Protein AF-A0A3D4VZQ9-F1 (afdb_monomer_lite)

Foldseek 3Di:
DQPPCVVPLEDEDEQDPCVPCVPVLLVSLVPGDHDAAREYEYEYEPVCQPVDPCSVVSVVVSQVSNVVSNYHYDYDHHYRADPDPVSVVVCVVVRCCRRCPPPD

Structure (mmCIF, N/CA/C/O backbone):
data_AF-A0A3D4VZQ9-F1
#
_entry.id   AF-A0A3D4VZQ9-F1
#
loop_
_atom_site.group_PDB
_atom_site.id
_atom_site.type_symbol
_atom_site.label_atom_id
_atom_site.label_alt_id
_atom_site.label_comp_id
_atom_site.label_asym_id
_atom_site.label_entity_id
_atom_site.label_seq_id
_atom_site.pdbx_PDB_ins_code
_atom_site.Cartn_x
_atom_site.Cartn_y
_atom_site.Cartn_z
_atom_site.occupancy
_atom_site.B_iso_or_equiv
_atom_site.auth_seq_id
_atom_site.auth_comp_id
_atom_site.auth_asym_id
_atom_site.auth_atom_id
_atom_site.pdbx_PDB_model_num
ATOM 1 N N . LEU A 1 1 ? -11.118 -0.646 2.400 1.00 93.31 1 LEU A N 1
ATOM 2 C CA . LEU A 1 1 ? -10.262 -0.073 3.461 1.00 93.31 1 LEU A CA 1
ATOM 3 C C . LEU A 1 1 ? -10.829 1.245 3.992 1.00 93.31 1 LEU A C 1
ATOM 5 O O . LEU A 1 1 ? -11.599 1.192 4.925 1.00 93.31 1 LEU A O 1
ATOM 9 N N . LEU A 1 2 ? -10.551 2.411 3.393 1.00 94.31 2 LEU A N 1
ATOM 10 C CA . LEU A 1 2 ? -10.800 3.715 4.046 1.00 94.31 2 LEU A CA 1
ATOM 11 C C . LEU A 1 2 ? -12.276 4.083 4.308 1.00 94.31 2 LEU A C 1
ATOM 13 O O . LEU A 1 2 ? -12.568 4.740 5.300 1.00 94.31 2 LEU A O 1
ATOM 17 N N . GLN A 1 3 ? -13.198 3.707 3.417 1.00 94.50 3 GLN A N 1
ATOM 18 C CA . GLN A 1 3 ? -14.626 4.043 3.553 1.00 94.50 3 GLN A CA 1
ATOM 19 C C . GLN A 1 3 ? -15.397 3.060 4.455 1.00 94.50 3 GLN A C 1
ATOM 21 O O . GLN A 1 3 ? -16.398 3.446 5.047 1.00 94.50 3 GLN A O 1
ATOM 26 N N . TYR A 1 4 ? -14.931 1.811 4.537 1.00 95.81 4 TYR A N 1
ATOM 27 C CA . TYR A 1 4 ? -15.605 0.677 5.186 1.00 95.81 4 TYR A CA 1
ATOM 28 C C . TYR A 1 4 ? -14.578 -0.129 5.989 1.00 95.81 4 TYR A C 1
ATOM 30 O O . TYR A 1 4 ? -14.301 -1.291 5.688 1.00 95.81 4 TYR A O 1
ATOM 38 N N . ASN A 1 5 ? -13.875 0.546 6.896 1.00 96.69 5 ASN A N 1
ATOM 39 C CA . ASN A 1 5 ? -12.745 -0.044 7.612 1.00 96.69 5 ASN A CA 1
ATOM 40 C C . ASN A 1 5 ? -13.182 -1.051 8.686 1.00 96.69 5 ASN A C 1
ATOM 42 O O . ASN A 1 5 ? -12.481 -2.027 8.924 1.00 96.69 5 ASN A O 1
ATOM 46 N N . ASP A 1 6 ? -14.379 -0.848 9.229 1.00 94.44 6 ASP A N 1
ATOM 47 C CA . ASP A 1 6 ? -15.111 -1.756 10.115 1.00 94.44 6 ASP A CA 1
ATOM 48 C C . ASP A 1 6 ? -15.368 -3.137 9.492 1.00 94.44 6 ASP A C 1
ATOM 50 O O . ASP A 1 6 ? -15.432 -4.140 10.194 1.00 94.44 6 ASP A O 1
ATOM 54 N N . THR A 1 7 ? -15.490 -3.194 8.164 1.00 96.44 7 THR A N 1
ATOM 55 C CA . THR A 1 7 ? -15.630 -4.448 7.408 1.00 96.44 7 THR A CA 1
ATOM 56 C C . THR A 1 7 ? -14.288 -4.926 6.850 1.00 96.44 7 THR A C 1
ATOM 58 O O . THR A 1 7 ? -13.987 -6.117 6.859 1.00 96.44 7 THR A O 1
ATOM 61 N N . PHE A 1 8 ? -13.471 -3.999 6.341 1.00 96.69 8 PHE A N 1
ATOM 62 C CA . PHE A 1 8 ? -12.190 -4.290 5.701 1.00 96.69 8 PHE A CA 1
ATOM 63 C C . PHE A 1 8 ? -11.054 -3.570 6.425 1.00 96.69 8 PHE A C 1
ATOM 65 O O . PHE A 1 8 ? -10.724 -2.426 6.089 1.00 96.69 8 PHE A O 1
ATOM 72 N N . SER A 1 9 ? -10.413 -4.266 7.362 1.00 95.88 9 SER A N 1
ATOM 73 C CA . SER A 1 9 ? -9.279 -3.753 8.139 1.00 95.88 9 SER A CA 1
ATOM 74 C C . SER A 1 9 ? -7.923 -3.943 7.449 1.00 95.88 9 SER A C 1
ATOM 76 O O . SER A 1 9 ? -6.939 -3.325 7.845 1.00 95.88 9 SER A O 1
ATOM 78 N N . ARG A 1 10 ? -7.845 -4.772 6.401 1.00 97.94 10 ARG A N 1
ATOM 79 C CA . ARG A 1 10 ? -6.591 -5.121 5.713 1.00 97.94 10 ARG A CA 1
ATOM 80 C C . ARG A 1 10 ? -6.818 -5.106 4.203 1.00 97.94 10 ARG A C 1
ATOM 82 O O . ARG A 1 10 ? -7.830 -5.621 3.732 1.00 97.94 10 ARG A O 1
ATOM 89 N N . ALA A 1 11 ? -5.935 -4.471 3.436 1.00 97.88 11 ALA A N 1
ATOM 90 C CA . ALA A 1 11 ? -6.078 -4.386 1.980 1.00 97.88 11 ALA A CA 1
ATOM 91 C C . ALA A 1 11 ? -4.731 -4.337 1.259 1.00 97.88 11 ALA A C 1
ATOM 93 O O . ALA A 1 11 ? -3.739 -3.861 1.807 1.00 97.88 11 ALA A O 1
ATOM 94 N N . ALA A 1 12 ? -4.721 -4.776 0.003 1.00 98.19 12 ALA A N 1
ATOM 95 C CA . ALA A 1 12 ? -3.590 -4.634 -0.900 1.00 98.19 12 ALA A CA 1
ATOM 96 C C . ALA A 1 12 ? -4.002 -3.871 -2.159 1.00 98.19 12 ALA A C 1
ATOM 98 O O . ALA A 1 12 ? -5.119 -4.036 -2.650 1.00 98.19 12 ALA A O 1
ATOM 99 N N . ALA A 1 13 ? -3.098 -3.046 -2.677 1.00 97.19 13 ALA A N 1
ATOM 100 C CA . ALA A 1 13 ? -3.267 -2.351 -3.943 1.00 97.19 13 ALA A CA 1
ATOM 101 C C . ALA A 1 13 ? -1.983 -2.474 -4.773 1.00 97.19 13 ALA A C 1
ATOM 103 O O . ALA A 1 13 ? -0.948 -1.924 -4.399 1.00 97.19 13 ALA A O 1
ATOM 104 N N . LEU A 1 14 ? -2.055 -3.210 -5.882 1.00 97.50 14 LEU A N 1
ATOM 105 C CA . LEU A 1 14 ? -0.932 -3.403 -6.797 1.00 97.50 14 LEU A CA 1
ATOM 106 C C . LEU A 1 14 ? -1.063 -2.432 -7.967 1.00 97.50 14 LEU A C 1
ATOM 108 O O . LEU A 1 14 ? -2.134 -2.345 -8.569 1.00 97.50 14 LEU A O 1
ATOM 112 N N . SER A 1 15 ? -0.007 -1.670 -8.241 1.00 95.12 15 SER A N 1
ATOM 113 C CA . SER A 1 15 ? 0.006 -0.605 -9.254 1.00 95.12 15 SER A CA 1
ATOM 114 C C . SER A 1 15 ? -1.210 0.352 -9.192 1.00 95.12 15 SER A C 1
ATOM 116 O O . SER A 1 15 ? -1.880 0.574 -10.206 1.00 95.12 15 SER A O 1
ATOM 118 N N . PRO A 1 16 ? -1.559 0.916 -8.017 1.00 93.56 16 PRO A N 1
ATOM 119 C CA . PRO A 1 16 ? -2.818 1.639 -7.825 1.00 93.56 16 PRO A CA 1
ATOM 120 C C . PRO A 1 16 ? -2.895 2.930 -8.645 1.00 93.56 16 PRO A C 1
ATOM 122 O O . PRO A 1 16 ? -1.965 3.715 -8.640 1.00 93.56 16 PRO A O 1
ATOM 125 N N . SER A 1 17 ? -4.033 3.258 -9.255 1.00 89.56 17 SER A N 1
ATOM 126 C CA . SER A 1 17 ? -4.193 4.514 -10.016 1.00 89.56 17 SER A CA 1
ATOM 127 C C . SER A 1 17 ? -4.430 5.751 -9.129 1.00 89.56 17 SER A C 1
ATOM 129 O O . SER A 1 17 ? -5.475 6.399 -9.193 1.00 89.56 17 SER A O 1
ATOM 131 N N . ILE A 1 18 ? -3.465 6.087 -8.267 1.00 86.38 18 ILE A N 1
ATOM 132 C CA . ILE A 1 18 ? -3.582 7.151 -7.246 1.00 86.38 18 ILE A CA 1
ATOM 133 C C . ILE A 1 18 ? -3.797 8.543 -7.875 1.00 86.38 18 ILE A C 1
ATOM 135 O O . ILE A 1 18 ? -4.498 9.383 -7.308 1.00 86.38 18 ILE A O 1
ATOM 139 N N . TRP A 1 19 ? -3.254 8.770 -9.071 1.00 78.19 19 TRP A N 1
ATOM 140 C CA . TRP A 1 19 ? -3.333 10.040 -9.804 1.00 78.19 19 TRP A CA 1
ATOM 141 C C . TRP A 1 19 ? -4.741 10.392 -10.306 1.00 78.19 19 TRP A C 1
ATOM 143 O O . TRP A 1 19 ? -4.996 11.537 -10.667 1.00 78.19 19 TRP A O 1
ATOM 153 N N . VAL A 1 20 ? -5.679 9.438 -10.348 1.00 78.94 20 VAL A N 1
ATOM 154 C CA . VAL A 1 20 ? -7.007 9.655 -10.958 1.00 78.94 20 VAL A CA 1
ATOM 155 C C . VAL A 1 20 ? -7.836 10.678 -10.177 1.00 78.94 20 VAL A C 1
ATOM 157 O O . VAL A 1 20 ? -8.640 11.408 -10.756 1.00 78.94 20 VAL A O 1
ATOM 160 N N . SER A 1 21 ? -7.669 10.753 -8.853 1.00 83.75 21 SER A N 1
ATOM 161 C CA . SER A 1 21 ? -8.334 11.785 -8.052 1.00 83.75 21 SER A CA 1
ATOM 162 C C . SER A 1 21 ? -7.595 12.060 -6.735 1.00 83.75 21 SER A C 1
ATOM 164 O O . SER A 1 21 ? -8.056 11.647 -5.663 1.00 83.75 21 SER A O 1
ATOM 166 N N . PRO A 1 22 ? -6.456 12.776 -6.787 1.00 82.06 22 PRO A N 1
ATOM 167 C CA . PRO A 1 22 ? -5.585 12.970 -5.630 1.00 82.06 22 PRO A CA 1
ATOM 168 C C . PRO A 1 22 ? -6.296 13.680 -4.475 1.00 82.06 22 PRO A C 1
ATOM 170 O O . PRO A 1 22 ? -6.154 13.284 -3.319 1.00 82.06 22 PRO A O 1
ATOM 173 N N . GLU A 1 23 ? -7.128 14.682 -4.777 1.00 86.94 23 GLU A N 1
ATOM 174 C CA . GLU A 1 23 ? -7.890 15.423 -3.767 1.00 86.94 23 GLU A CA 1
ATOM 175 C C . GLU A 1 23 ? -8.933 14.551 -3.067 1.00 86.94 23 GLU A C 1
ATOM 177 O O . GLU A 1 23 ? -9.0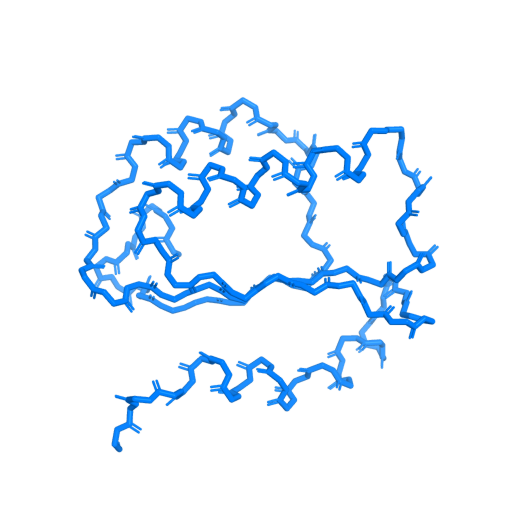20 14.560 -1.838 1.00 86.94 23 GLU A O 1
ATOM 182 N N . LYS A 1 24 ? -9.693 13.743 -3.820 1.00 87.94 24 LYS A N 1
ATOM 183 C CA . LYS A 1 24 ? -10.702 12.850 -3.230 1.00 87.94 24 LYS A CA 1
ATOM 184 C C . LYS A 1 24 ? -10.051 11.774 -2.376 1.00 87.94 24 LYS A C 1
ATOM 186 O O . LYS A 1 24 ? -10.534 11.515 -1.276 1.00 87.94 24 LYS A O 1
ATOM 191 N N . LEU A 1 25 ? -8.958 11.173 -2.850 1.00 88.25 25 LEU A N 1
ATOM 192 C CA . LEU A 1 25 ? -8.221 10.173 -2.080 1.00 88.25 25 LEU A CA 1
ATOM 193 C C . LEU A 1 25 ? -7.600 10.792 -0.827 1.00 88.25 25 LEU A C 1
ATOM 195 O O . LEU A 1 25 ? -7.745 10.235 0.256 1.00 88.25 25 LEU A O 1
ATOM 199 N N . SER A 1 26 ? -6.994 11.976 -0.938 1.00 89.06 26 SER A N 1
ATOM 200 C CA . SER A 1 26 ? -6.454 12.708 0.211 1.00 89.06 26 SER A CA 1
ATOM 201 C C . SER A 1 26 ? -7.544 13.053 1.229 1.00 89.06 26 SER A C 1
ATOM 203 O O . SER A 1 26 ? -7.348 12.859 2.426 1.00 89.06 26 SER A O 1
ATOM 205 N N . GLY A 1 27 ? -8.706 13.527 0.771 1.00 92.25 27 GLY A N 1
ATOM 206 C CA . GLY A 1 27 ? -9.856 13.806 1.630 1.00 92.25 27 GLY A CA 1
ATOM 207 C C . GLY A 1 27 ? -10.406 12.542 2.294 1.00 92.25 27 GLY A C 1
ATOM 208 O O . GLY A 1 27 ? -10.747 12.567 3.475 1.00 92.25 27 GLY A O 1
ATOM 209 N N . LEU A 1 28 ? -10.438 11.419 1.569 1.00 92.31 28 LEU A N 1
ATOM 210 C CA . LEU A 1 28 ? -10.852 10.122 2.099 1.00 92.31 28 LEU A CA 1
ATOM 211 C C . LEU A 1 28 ? -9.885 9.631 3.180 1.00 92.31 28 LEU A C 1
ATOM 213 O O . LEU A 1 28 ? -10.333 9.291 4.272 1.00 92.31 28 LEU A O 1
ATOM 217 N N . VAL A 1 29 ? -8.575 9.675 2.915 1.00 93.38 29 VAL A N 1
ATOM 218 C CA . VAL A 1 29 ? -7.532 9.363 3.903 1.00 93.38 29 VAL A CA 1
ATOM 219 C C . VAL A 1 29 ? -7.641 10.286 5.108 1.00 93.38 29 VAL A C 1
ATOM 221 O O . VAL A 1 29 ? -7.469 9.807 6.214 1.00 93.38 29 VAL A O 1
ATOM 224 N N . GLY A 1 30 ? -7.956 11.573 4.935 1.00 93.50 30 GLY A N 1
ATOM 225 C CA . GLY A 1 30 ? -8.071 12.551 6.023 1.00 93.50 30 GLY A CA 1
ATOM 226 C C . GLY A 1 30 ? -9.299 12.376 6.924 1.00 93.50 30 GLY A C 1
ATOM 227 O O . GLY A 1 30 ? -9.235 12.697 8.106 1.00 93.50 30 GLY A O 1
ATOM 228 N N . ARG A 1 31 ? -10.398 11.810 6.415 1.00 94.06 31 ARG A N 1
ATOM 229 C CA . ARG A 1 31 ? -11.662 11.660 7.166 1.00 94.06 31 ARG A CA 1
ATOM 230 C C . ARG A 1 31 ? -12.008 10.228 7.573 1.00 94.06 31 ARG A C 1
ATOM 232 O O . ARG A 1 31 ? -12.977 10.035 8.301 1.00 94.06 31 ARG A O 1
ATOM 239 N N . ALA A 1 32 ? -11.263 9.237 7.080 1.00 94.94 32 ALA A N 1
ATOM 240 C CA . ALA A 1 32 ? -11.509 7.832 7.388 1.00 94.94 32 ALA A CA 1
ATOM 241 C C . ALA A 1 32 ? -11.523 7.597 8.905 1.00 94.94 32 ALA A C 1
ATOM 243 O O . ALA A 1 32 ? -10.656 8.107 9.620 1.00 94.94 32 ALA A O 1
ATOM 244 N N . LYS A 1 33 ? -12.496 6.823 9.387 1.00 95.12 33 LYS A N 1
ATOM 245 C CA . LYS A 1 33 ? -12.469 6.247 10.735 1.00 95.12 33 LYS A CA 1
ATOM 246 C C . LYS A 1 33 ? -11.714 4.929 10.629 1.00 95.12 33 LYS A C 1
ATOM 248 O O . LYS A 1 33 ? -12.067 4.114 9.782 1.00 95.12 33 LYS A O 1
ATOM 253 N N . LEU A 1 34 ? -10.639 4.793 11.397 1.00 95.81 34 LEU A N 1
ATOM 254 C CA . LEU A 1 34 ? -9.704 3.682 11.281 1.00 95.81 34 LEU A CA 1
ATOM 255 C C . LEU A 1 34 ? -9.658 2.930 12.605 1.00 95.81 34 LEU A C 1
ATOM 257 O O . LEU A 1 34 ? -9.398 3.533 13.645 1.00 95.81 34 LEU A O 1
ATOM 261 N N . GLU A 1 35 ? -9.889 1.630 12.534 1.00 94.44 35 GLU A N 1
ATOM 262 C CA . GLU A 1 35 ? -9.690 0.689 13.616 1.00 94.44 35 GLU A CA 1
ATOM 263 C C . GLU A 1 35 ? -8.184 0.470 13.839 1.00 94.44 35 GLU A C 1
ATOM 265 O O . GLU A 1 35 ? -7.406 0.428 12.867 1.00 94.44 35 GLU A O 1
ATOM 270 N N . PRO A 1 36 ? -7.746 0.326 15.102 1.00 92.31 36 PRO A N 1
ATOM 271 C CA . PRO A 1 36 ? -6.374 -0.041 15.423 1.00 92.31 36 PRO A CA 1
ATOM 272 C C . PRO A 1 36 ? -5.934 -1.305 14.676 1.00 92.31 36 PRO A C 1
ATOM 274 O O . PRO A 1 36 ? -6.708 -2.243 14.503 1.00 92.31 36 PRO A O 1
ATOM 277 N N . GLY A 1 37 ? -4.679 -1.331 14.223 1.00 93.69 37 GLY A N 1
ATOM 278 C CA . GLY A 1 37 ? -4.147 -2.471 13.473 1.00 93.69 37 GLY A CA 1
ATOM 279 C C . GLY A 1 37 ? -4.597 -2.539 12.011 1.00 93.69 37 GLY A C 1
ATOM 280 O O . GLY A 1 37 ? -4.393 -3.565 11.369 1.00 93.69 37 GLY A O 1
ATOM 281 N N . THR A 1 38 ? -5.187 -1.470 11.460 1.00 97.19 38 THR A N 1
ATOM 282 C CA . THR A 1 38 ? -5.477 -1.384 10.020 1.00 97.19 38 THR A CA 1
ATOM 283 C C . THR A 1 38 ? -4.195 -1.540 9.194 1.00 97.19 38 THR A C 1
ATOM 285 O O . THR A 1 38 ? -3.229 -0.801 9.393 1.00 97.19 38 THR A O 1
ATOM 288 N N . VAL A 1 39 ? -4.211 -2.448 8.216 1.00 97.94 39 VAL A N 1
ATOM 289 C CA . VAL A 1 39 ? -3.050 -2.801 7.385 1.00 97.94 39 VAL A CA 1
ATOM 290 C C . VAL A 1 39 ? -3.278 -2.443 5.922 1.00 97.94 39 VAL A C 1
ATOM 292 O O . VAL A 1 39 ? -4.342 -2.700 5.354 1.00 97.94 39 VAL A O 1
ATOM 295 N N . LEU A 1 40 ? -2.246 -1.900 5.279 1.00 98.00 40 LEU A N 1
ATOM 296 C CA . LEU A 1 40 ? -2.253 -1.647 3.845 1.00 98.00 40 LEU A CA 1
ATOM 297 C C . LEU A 1 40 ? -0.934 -2.075 3.200 1.00 98.00 40 LEU A C 1
ATOM 299 O O . LEU A 1 40 ? 0.141 -1.621 3.586 1.00 98.00 40 LEU A O 1
ATOM 303 N N . TYR A 1 41 ? -1.031 -2.901 2.164 1.00 98.25 41 TYR A N 1
ATOM 304 C CA . TYR A 1 41 ? 0.052 -3.158 1.223 1.00 98.25 41 TYR A CA 1
ATOM 305 C C . TYR A 1 41 ? -0.157 -2.318 -0.042 1.00 98.25 41 TYR A C 1
ATOM 307 O O . TYR A 1 41 ? -1.246 -2.324 -0.619 1.00 98.25 41 TYR A O 1
ATOM 315 N N . MET A 1 42 ? 0.881 -1.628 -0.507 1.00 97.81 42 MET A N 1
ATOM 316 C CA . MET A 1 42 ? 0.893 -0.985 -1.820 1.00 97.81 42 MET A CA 1
ATOM 317 C C . MET A 1 42 ? 2.204 -1.245 -2.551 1.00 97.81 42 MET A C 1
ATOM 319 O O . MET A 1 42 ? 3.279 -1.191 -1.950 1.00 97.81 42 MET A O 1
ATOM 323 N N . ASP A 1 43 ? 2.138 -1.425 -3.864 1.00 96.69 43 ASP A N 1
ATOM 324 C CA . ASP A 1 43 ? 3.338 -1.439 -4.690 1.00 96.69 43 ASP A CA 1
ATOM 325 C C . ASP A 1 43 ? 3.157 -0.800 -6.065 1.00 96.69 43 ASP A C 1
ATOM 327 O O . ASP A 1 43 ? 2.049 -0.516 -6.516 1.00 96.69 43 ASP A O 1
ATOM 331 N N . TYR A 1 44 ? 4.300 -0.561 -6.700 1.00 96.00 44 TYR A N 1
ATOM 332 C CA . TYR A 1 44 ? 4.415 -0.308 -8.127 1.00 96.00 44 TYR A CA 1
ATOM 333 C C . TYR A 1 44 ? 5.632 -1.036 -8.686 1.00 96.00 44 TYR A C 1
ATOM 335 O O . TYR A 1 44 ? 6.683 -1.113 -8.044 1.00 96.00 44 TYR A O 1
ATOM 343 N N . GLY A 1 45 ? 5.531 -1.490 -9.925 1.00 96.00 45 GLY A N 1
ATOM 344 C CA . GLY A 1 45 ? 6.658 -1.864 -10.757 1.00 96.00 45 GLY A CA 1
ATOM 345 C C . GLY A 1 45 ? 7.590 -0.684 -11.039 1.00 96.00 45 GLY A C 1
ATOM 34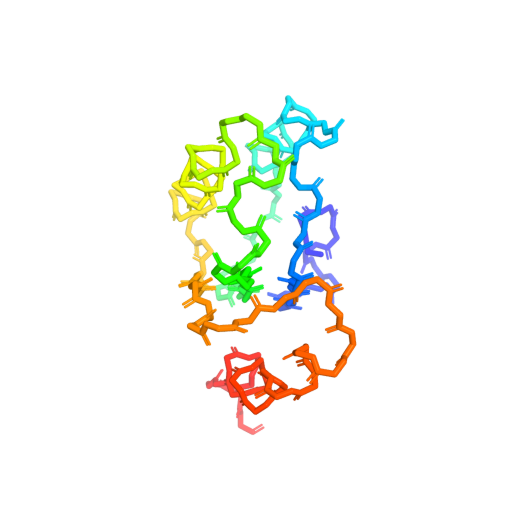6 O O . GLY A 1 45 ? 7.170 0.431 -11.340 1.00 96.00 45 GLY A O 1
ATOM 347 N N . SER A 1 46 ? 8.899 -0.908 -10.982 1.00 94.00 46 SER A N 1
ATOM 348 C CA . SER A 1 46 ? 9.866 0.157 -11.253 1.00 94.00 46 SER A CA 1
ATOM 349 C C . SER A 1 46 ? 9.853 0.628 -12.712 1.00 94.00 46 SER A C 1
ATOM 351 O O . SER A 1 46 ? 10.296 1.743 -12.971 1.00 94.00 46 SER A O 1
ATOM 353 N N . GLN A 1 47 ? 9.394 -0.209 -13.654 1.00 93.31 47 GLN A N 1
ATOM 354 C CA . GLN A 1 47 ? 9.340 0.120 -15.085 1.00 93.31 47 GLN A CA 1
ATOM 355 C C . GLN A 1 47 ? 8.053 0.847 -15.483 1.00 93.31 47 GLN A C 1
ATOM 357 O O . GLN A 1 47 ? 8.039 1.533 -16.498 1.00 93.31 47 GLN A O 1
ATOM 362 N N . GLU A 1 48 ? 6.988 0.739 -14.686 1.00 90.25 48 GLU A N 1
ATOM 363 C CA . GLU A 1 48 ? 5.815 1.613 -14.835 1.00 90.25 48 GLU A CA 1
ATOM 364 C C . GLU A 1 48 ? 6.009 2.957 -14.121 1.00 90.25 48 GLU A C 1
ATOM 366 O O . GLU A 1 48 ? 5.334 3.931 -14.432 1.00 90.25 48 GLU 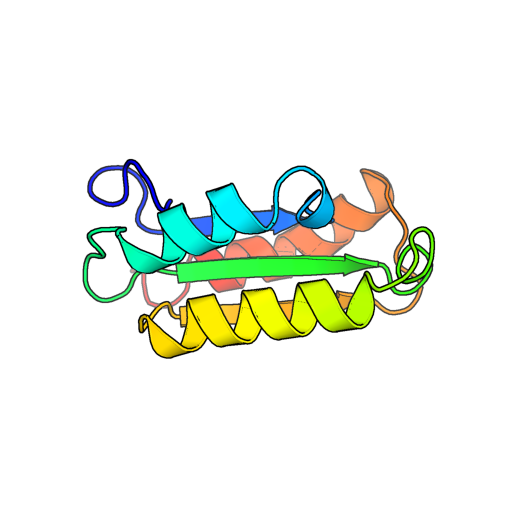A O 1
ATOM 371 N N . MET A 1 49 ? 6.962 3.040 -13.190 1.00 83.75 49 MET A N 1
ATOM 372 C CA . MET A 1 49 ? 7.196 4.234 -12.388 1.00 83.75 49 MET A CA 1
ATOM 373 C C . MET A 1 49 ? 7.817 5.375 -13.212 1.00 83.75 49 MET A C 1
ATOM 375 O O . MET A 1 49 ? 9.043 5.512 -13.293 1.00 83.75 49 MET A O 1
ATOM 379 N N . GLY A 1 50 ? 6.955 6.224 -13.773 1.00 76.38 50 GLY A N 1
ATOM 380 C CA . GLY A 1 50 ? 7.314 7.310 -14.694 1.00 76.38 50 GLY A CA 1
ATOM 381 C C . GLY A 1 50 ? 6.444 7.376 -15.952 1.00 76.38 50 GLY A C 1
ATOM 382 O O . GLY A 1 50 ? 6.652 8.264 -16.772 1.00 76.38 50 GLY A O 1
ATOM 383 N N . SER A 1 51 ? 5.460 6.481 -16.098 1.00 77.38 51 SER A N 1
ATOM 384 C CA . SER A 1 51 ? 4.437 6.562 -17.151 1.00 77.38 51 SER A CA 1
ATOM 385 C C . SER A 1 51 ? 3.580 7.832 -17.066 1.00 77.38 51 SER A C 1
ATOM 387 O O . SER A 1 51 ? 3.024 8.265 -18.074 1.00 77.38 51 SER A O 1
ATOM 389 N N . HIS A 1 52 ? 3.522 8.461 -15.890 1.00 76.56 52 HIS A N 1
ATOM 390 C CA . HIS A 1 52 ? 2.891 9.756 -15.664 1.00 76.56 52 HIS A CA 1
ATOM 391 C C . HIS A 1 52 ? 3.845 10.720 -14.951 1.00 76.56 52 HIS A C 1
ATOM 393 O O . HIS A 1 52 ? 4.633 10.325 -14.082 1.00 76.56 52 HIS A O 1
ATOM 399 N N . GLU A 1 53 ? 3.762 12.003 -15.305 1.00 81.81 53 GLU A N 1
ATOM 400 C CA . GLU A 1 53 ? 4.504 13.054 -14.616 1.00 81.81 53 GLU A CA 1
ATOM 401 C C . GLU A 1 53 ? 4.090 13.103 -13.139 1.00 81.81 53 GLU A C 1
ATOM 403 O O . GLU A 1 53 ? 2.915 13.013 -12.806 1.00 81.81 53 GLU A O 1
ATOM 408 N N . GLY A 1 54 ? 5.059 13.210 -12.229 1.00 83.88 54 GLY A N 1
ATOM 409 C CA . GLY A 1 54 ? 4.775 13.339 -10.798 1.00 83.88 54 GLY A CA 1
ATOM 410 C C . GLY A 1 54 ? 4.434 12.038 -10.064 1.00 83.88 54 GLY A C 1
ATOM 411 O O . GLY A 1 54 ? 4.429 12.055 -8.837 1.00 83.88 54 GLY A O 1
ATOM 412 N N . MET A 1 55 ? 4.280 10.901 -10.754 1.00 87.62 55 MET A N 1
ATOM 413 C CA . MET A 1 55 ? 3.863 9.614 -10.167 1.00 87.62 55 MET A CA 1
ATOM 414 C C . MET A 1 55 ? 4.661 9.206 -8.913 1.00 87.62 55 MET A C 1
ATOM 416 O O . MET A 1 55 ? 4.090 8.789 -7.907 1.00 87.62 55 MET A O 1
ATOM 420 N N . ARG A 1 56 ? 5.991 9.393 -8.926 1.00 88.69 56 ARG A N 1
ATOM 421 C CA . ARG A 1 56 ? 6.861 9.118 -7.763 1.00 88.69 56 ARG A CA 1
ATOM 422 C C . ARG A 1 56 ? 6.547 10.019 -6.571 1.00 88.69 56 ARG A C 1
ATOM 424 O O . ARG A 1 56 ? 6.495 9.543 -5.440 1.00 88.69 56 ARG A O 1
ATOM 431 N N . ARG A 1 57 ? 6.361 11.315 -6.830 1.00 90.00 57 ARG A N 1
ATOM 432 C CA . ARG A 1 57 ? 6.037 12.316 -5.809 1.00 90.00 57 ARG A CA 1
ATOM 433 C C . ARG A 1 57 ? 4.655 12.037 -5.228 1.00 90.00 57 ARG A C 1
ATOM 435 O O . ARG A 1 57 ? 4.520 11.963 -4.016 1.00 90.00 57 ARG A O 1
ATOM 442 N N . GLU A 1 58 ? 3.664 11.797 -6.078 1.00 89.38 58 GLU A N 1
ATOM 443 C CA . GLU A 1 58 ? 2.291 11.498 -5.662 1.00 89.38 58 GLU A CA 1
ATOM 444 C C . GLU A 1 58 ? 2.202 10.208 -4.845 1.00 89.38 58 GLU A C 1
ATOM 446 O O . GLU A 1 58 ? 1.517 10.167 -3.821 1.00 89.38 58 GLU A O 1
ATOM 451 N N . PHE A 1 59 ? 2.937 9.164 -5.240 1.00 92.00 59 PHE A N 1
ATOM 452 C CA . PHE A 1 59 ? 3.000 7.936 -4.456 1.00 92.00 59 PHE A CA 1
ATOM 453 C C . PHE A 1 59 ? 3.638 8.171 -3.082 1.00 92.00 59 PHE A C 1
ATOM 455 O O . PHE A 1 59 ? 3.103 7.705 -2.074 1.00 92.00 59 PHE A O 1
ATOM 462 N N . ALA A 1 60 ? 4.733 8.937 -3.018 1.00 92.75 60 ALA A N 1
ATOM 463 C CA . ALA A 1 60 ? 5.375 9.302 -1.757 1.00 92.75 60 ALA A CA 1
ATOM 464 C C . ALA A 1 60 ? 4.450 10.139 -0.853 1.00 92.75 60 ALA A C 1
ATOM 466 O O . ALA A 1 60 ? 4.323 9.851 0.339 1.00 92.75 60 ALA A O 1
ATOM 467 N N . GLU A 1 61 ? 3.753 11.131 -1.411 1.00 93.44 61 GLU A N 1
ATOM 468 C CA . GLU A 1 61 ? 2.776 11.952 -0.689 1.00 93.44 61 GLU A CA 1
ATOM 469 C C . GLU A 1 61 ? 1.608 11.117 -0.156 1.00 93.44 61 GLU A C 1
ATOM 471 O O . GLU A 1 61 ? 1.197 11.291 0.993 1.00 93.44 61 GLU A O 1
ATOM 476 N N . MET A 1 62 ? 1.091 10.183 -0.957 1.00 93.94 62 MET A N 1
ATOM 477 C CA . MET A 1 62 ? 0.037 9.265 -0.530 1.00 93.94 62 MET A CA 1
ATOM 478 C C . MET A 1 62 ? 0.513 8.360 0.610 1.00 93.94 62 MET A C 1
ATOM 480 O O . MET A 1 62 ? -0.175 8.243 1.624 1.00 93.94 62 MET A O 1
ATOM 484 N N . CYS A 1 63 ? 1.707 7.770 0.485 1.00 95.56 63 CYS A N 1
ATOM 485 C CA . CYS A 1 63 ? 2.298 6.947 1.541 1.00 95.56 63 CYS A CA 1
ATOM 486 C C . CYS A 1 63 ? 2.458 7.737 2.845 1.00 95.56 63 CYS A C 1
ATOM 488 O O . CYS A 1 63 ? 2.096 7.236 3.905 1.00 95.56 63 CYS A O 1
ATOM 490 N N . SER A 1 64 ? 2.931 8.984 2.765 1.00 95.56 64 SER A N 1
ATOM 491 C CA . SER A 1 64 ? 3.058 9.876 3.922 1.00 95.56 64 SER A CA 1
ATOM 492 C C . SER A 1 64 ? 1.704 10.134 4.592 1.00 95.56 64 SER A C 1
ATOM 494 O O . SER A 1 64 ? 1.549 9.906 5.791 1.00 95.56 64 SER A O 1
ATOM 496 N N . LYS A 1 65 ? 0.680 10.512 3.813 1.00 94.62 65 LYS A N 1
ATOM 497 C CA . LYS A 1 65 ? -0.677 10.756 4.332 1.00 94.62 65 LYS A CA 1
ATOM 498 C C . LYS A 1 65 ? -1.272 9.522 5.009 1.00 94.62 65 LYS A C 1
ATOM 500 O O . LYS A 1 65 ? -1.899 9.652 6.053 1.00 94.62 65 LYS A O 1
ATOM 505 N N . ILE A 1 66 ? -1.074 8.337 4.436 1.00 95.62 66 ILE A N 1
ATOM 506 C CA . ILE A 1 66 ? -1.535 7.063 5.005 1.00 95.62 66 ILE A CA 1
ATOM 507 C C . ILE A 1 66 ? -0.786 6.742 6.304 1.00 95.62 66 ILE A C 1
ATOM 509 O O . ILE A 1 66 ? -1.41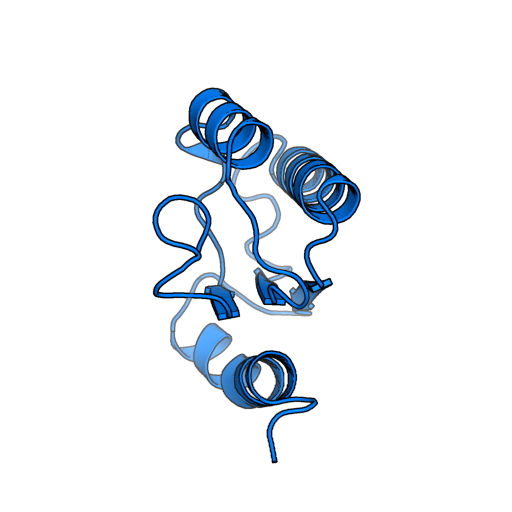2 6.389 7.301 1.00 95.62 66 ILE A O 1
ATOM 513 N N . MET A 1 67 ? 0.538 6.901 6.314 1.00 94.75 67 MET A N 1
ATOM 514 C CA . MET A 1 67 ? 1.389 6.592 7.465 1.00 94.75 67 MET A CA 1
ATOM 515 C C . MET A 1 67 ? 1.057 7.469 8.678 1.00 94.75 67 MET A C 1
ATOM 517 O O . MET A 1 67 ? 0.896 6.957 9.782 1.00 94.75 67 MET A O 1
ATOM 521 N N . VAL A 1 68 ? 0.859 8.776 8.476 1.00 95.56 68 VAL A N 1
ATOM 522 C CA . VAL A 1 68 ? 0.497 9.723 9.553 1.00 95.56 68 VAL A CA 1
ATOM 523 C C . VAL A 1 68 ? -0.864 9.394 10.185 1.00 95.56 68 VAL A C 1
ATOM 525 O O . VAL A 1 68 ? -1.133 9.774 11.322 1.00 95.56 68 VAL A O 1
ATOM 528 N N . ARG A 1 69 ? -1.726 8.649 9.484 1.00 95.25 69 ARG A N 1
ATOM 529 C CA . ARG A 1 69 ? -3.020 8.192 10.004 1.00 95.25 69 ARG A CA 1
ATOM 530 C C . ARG A 1 69 ? -2.936 6.943 10.889 1.00 95.25 69 ARG A C 1
ATOM 532 O O . ARG A 1 69 ? -3.977 6.532 11.395 1.00 95.25 69 ARG A O 1
ATOM 539 N N . GLY A 1 70 ? -1.748 6.366 11.086 1.00 94.25 70 GLY A N 1
ATOM 540 C CA . GLY A 1 70 ? -1.540 5.179 11.924 1.00 94.25 70 GLY A CA 1
ATOM 541 C C . GLY A 1 70 ? -1.845 3.851 11.226 1.00 94.25 70 GLY A C 1
ATOM 542 O O . GLY A 1 70 ? -1.981 2.833 11.894 1.00 94.25 70 GLY A O 1
ATOM 543 N N . ILE A 1 71 ? -1.964 3.846 9.893 1.00 96.75 71 ILE A N 1
ATOM 544 C CA . ILE A 1 71 ? -2.110 2.612 9.110 1.00 96.75 71 ILE A CA 1
ATOM 545 C C . ILE A 1 71 ? -0.749 1.915 9.038 1.00 96.75 71 ILE A C 1
ATOM 547 O O . ILE A 1 71 ? 0.252 2.543 8.682 1.00 96.75 71 ILE A O 1
ATOM 551 N N . HIS A 1 72 ? -0.717 0.610 9.308 1.00 96.75 72 HIS A N 1
ATOM 552 C CA . HIS A 1 72 ? 0.467 -0.222 9.116 1.00 96.75 72 HIS A CA 1
ATOM 553 C C . HIS A 1 72 ? 0.712 -0.414 7.614 1.00 96.75 72 HIS A C 1
ATOM 555 O O . HIS A 1 72 ? 0.148 -1.300 6.967 1.00 96.75 72 HIS A O 1
ATOM 561 N N . LEU A 1 73 ? 1.501 0.492 7.041 1.00 97.25 73 LEU A N 1
ATOM 562 C CA . LEU A 1 73 ? 1.756 0.564 5.609 1.00 97.25 73 LEU A CA 1
ATOM 563 C C . LEU A 1 73 ? 3.032 -0.196 5.235 1.00 97.25 73 LEU A C 1
ATOM 565 O O . LEU A 1 73 ? 4.120 0.134 5.699 1.00 97.25 73 LEU A O 1
ATOM 569 N N . THR A 1 74 ? 2.911 -1.135 4.298 1.00 97.69 74 THR A N 1
ATOM 570 C CA . THR A 1 74 ? 4.036 -1.613 3.484 1.00 97.69 74 THR A CA 1
ATOM 571 C C . THR A 1 74 ? 3.935 -0.979 2.103 1.00 97.69 74 THR A C 1
ATOM 573 O O . THR A 1 74 ? 2.965 -1.223 1.389 1.00 97.69 74 THR A O 1
ATOM 576 N N . SER A 1 75 ? 4.929 -0.181 1.712 1.00 96.50 75 SER A N 1
ATOM 577 C CA . SER A 1 75 ? 5.034 0.375 0.361 1.00 96.50 75 SER A CA 1
ATOM 578 C C . SE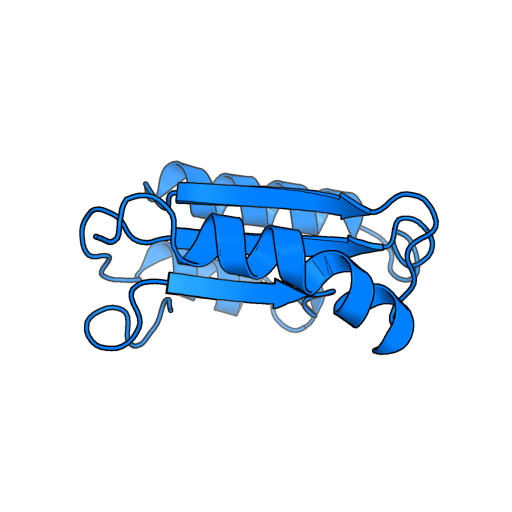R A 1 75 ? 6.301 -0.125 -0.333 1.00 96.50 75 SER A C 1
ATOM 580 O O . SER A 1 75 ? 7.382 -0.150 0.259 1.00 96.50 75 SER A O 1
ATOM 582 N N . ARG A 1 76 ? 6.178 -0.572 -1.588 1.00 96.00 76 ARG A N 1
ATOM 583 C CA . ARG A 1 76 ? 7.293 -1.167 -2.344 1.00 96.00 76 ARG A CA 1
ATOM 584 C C . ARG A 1 76 ? 7.409 -0.595 -3.753 1.00 96.00 76 ARG A C 1
ATOM 586 O O . ARG A 1 76 ? 6.416 -0.299 -4.409 1.00 96.00 76 ARG A O 1
ATOM 593 N N . LEU A 1 77 ? 8.648 -0.509 -4.233 1.00 95.38 77 LEU A N 1
ATOM 594 C CA . LEU A 1 77 ? 8.967 -0.389 -5.655 1.00 95.38 77 LEU A CA 1
ATOM 595 C C . LEU A 1 77 ? 9.578 -1.714 -6.106 1.00 95.38 77 LEU A C 1
ATOM 597 O O . LEU A 1 77 ? 10.654 -2.080 -5.638 1.00 95.38 77 LEU A O 1
ATOM 601 N N . VAL A 1 78 ? 8.885 -2.439 -6.979 1.00 97.00 78 VAL A N 1
ATOM 602 C CA . VAL A 1 78 ? 9.268 -3.777 -7.439 1.00 97.00 78 VAL A CA 1
ATOM 603 C C . VAL A 1 78 ? 10.306 -3.648 -8.558 1.00 97.00 78 VAL A C 1
ATOM 605 O O . VAL A 1 78 ? 9.960 -3.174 -9.646 1.00 97.00 78 VAL A O 1
ATOM 608 N N . PRO A 1 79 ? 11.568 -4.065 -8.344 1.00 95.38 79 PRO A N 1
ATOM 609 C CA . PRO A 1 79 ? 12.605 -3.960 -9.365 1.00 95.38 79 PRO A CA 1
ATOM 610 C C . PRO A 1 79 ? 12.244 -4.767 -10.613 1.00 95.38 79 PRO A C 1
ATOM 612 O O . PRO A 1 79 ? 11.904 -5.944 -10.525 1.00 95.38 79 PRO A O 1
ATOM 615 N N . GLY A 1 80 ? 12.295 -4.122 -11.778 1.00 96.06 80 GLY A N 1
ATOM 616 C CA . GLY A 1 80 ? 11.928 -4.739 -13.056 1.00 96.06 80 GLY A CA 1
ATOM 617 C C . GLY A 1 80 ? 10.431 -5.028 -13.221 1.00 96.06 80 GLY A C 1
ATOM 618 O O . GLY A 1 80 ? 10.043 -5.583 -14.243 1.00 96.06 80 GLY A O 1
ATOM 619 N N . GLY A 1 81 ? 9.592 -4.665 -12.246 1.00 96.38 81 GLY A N 1
ATOM 620 C CA . GLY A 1 81 ? 8.147 -4.863 -12.320 1.00 96.38 81 GLY A CA 1
ATOM 621 C C . GLY A 1 81 ? 7.479 -3.922 -13.324 1.00 96.38 81 GLY A C 1
ATOM 622 O O . GLY A 1 81 ? 7.940 -2.795 -13.536 1.00 96.38 81 GLY A O 1
ATOM 623 N N . THR A 1 82 ? 6.361 -4.375 -13.887 1.00 95.94 82 THR A N 1
ATOM 624 C CA . THR A 1 82 ? 5.532 -3.660 -14.872 1.00 95.94 82 THR A CA 1
ATOM 625 C C . THR A 1 82 ? 4.066 -3.607 -14.430 1.00 95.94 82 THR A C 1
ATOM 627 O O . THR A 1 82 ? 3.680 -4.296 -13.484 1.00 95.94 82 THR A O 1
ATOM 630 N N . HIS A 1 83 ? 3.246 -2.832 -15.148 1.00 95.44 83 HIS A N 1
ATOM 631 C CA . HIS A 1 83 ? 1.788 -2.800 -14.987 1.00 95.44 83 HIS A CA 1
ATOM 632 C C . HIS A 1 83 ? 1.135 -4.039 -15.623 1.00 95.44 83 HIS A C 1
ATOM 634 O O . HIS A 1 83 ? 0.573 -3.966 -16.716 1.00 95.44 83 HIS A O 1
ATOM 640 N N . SER A 1 84 ? 1.292 -5.212 -15.008 1.00 96.38 84 SER A N 1
ATOM 641 C CA . SER A 1 84 ? 0.731 -6.452 -15.553 1.00 96.38 84 SER A CA 1
ATOM 642 C C . SER A 1 84 ? 0.434 -7.494 -14.486 1.00 96.38 84 SER A C 1
ATOM 644 O O . SER A 1 84 ? 1.156 -7.616 -13.496 1.00 96.38 84 SER A O 1
ATOM 646 N N . GLU A 1 85 ? -0.568 -8.326 -14.756 1.00 97.62 85 GLU A N 1
ATOM 647 C CA . GLU A 1 85 ? -0.975 -9.443 -13.898 1.00 97.62 85 GLU A CA 1
ATOM 648 C C . GLU A 1 85 ? 0.178 -10.417 -13.630 1.00 97.62 85 GLU A C 1
ATOM 650 O O . GLU A 1 85 ? 0.365 -10.846 -12.497 1.00 97.62 85 GLU A O 1
ATOM 655 N N . ALA A 1 86 ? 1.034 -10.679 -14.624 1.00 97.94 86 ALA A N 1
ATOM 656 C CA . ALA A 1 86 ? 2.224 -11.518 -14.459 1.00 97.94 86 ALA A CA 1
ATOM 657 C C . ALA A 1 86 ? 3.280 -10.903 -13.515 1.00 97.94 86 ALA A C 1
ATOM 659 O O . ALA A 1 86 ? 4.054 -11.617 -12.874 1.00 97.94 86 ALA A O 1
ATOM 660 N N . SER A 1 87 ? 3.353 -9.570 -13.437 1.00 97.38 87 SER A N 1
ATOM 661 C CA . SER A 1 87 ? 4.201 -8.866 -12.467 1.00 97.38 87 SER A CA 1
ATOM 662 C C . SER A 1 87 ? 3.568 -8.888 -11.071 1.00 97.38 87 SER A C 1
ATOM 664 O O . SER A 1 87 ? 4.268 -9.136 -10.084 1.00 97.38 87 SER A O 1
ATOM 666 N N . TRP A 1 88 ? 2.247 -8.689 -10.995 1.00 98.12 88 TRP A N 1
ATOM 667 C CA . TRP A 1 88 ? 1.451 -8.701 -9.764 1.00 98.12 88 TRP A CA 1
ATOM 668 C C . TRP A 1 88 ? 1.428 -10.072 -9.085 1.00 98.12 88 TRP A C 1
ATOM 670 O O . TRP A 1 88 ? 1.610 -10.150 -7.872 1.00 98.12 88 TRP A O 1
ATOM 680 N N . GLU A 1 89 ? 1.294 -11.156 -9.853 1.00 98.25 89 GLU A N 1
ATOM 681 C CA . GLU A 1 89 ? 1.304 -12.537 -9.354 1.00 98.25 89 GLU A CA 1
ATOM 682 C C . GLU A 1 89 ? 2.556 -12.818 -8.510 1.00 98.25 89 GLU A C 1
ATOM 684 O O . GLU A 1 89 ? 2.477 -13.361 -7.408 1.00 98.25 89 GLU A O 1
ATOM 689 N N . LYS A 1 90 ? 3.720 -12.349 -8.971 1.00 98.06 90 LYS A N 1
ATOM 690 C CA . LYS A 1 90 ? 4.999 -12.510 -8.262 1.00 98.06 90 LYS A CA 1
ATOM 691 C C . LYS A 1 90 ? 5.046 -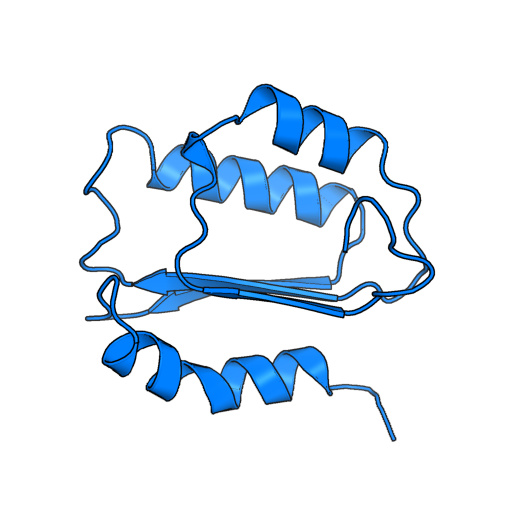11.775 -6.919 1.00 98.06 90 LYS A C 1
ATOM 693 O O . LYS A 1 90 ? 5.912 -12.074 -6.099 1.00 98.06 90 LYS A O 1
ATOM 698 N N . GLN A 1 91 ? 4.151 -10.812 -6.689 1.00 98.00 91 GLN A N 1
ATOM 699 C CA . GLN A 1 91 ? 4.072 -10.061 -5.434 1.00 98.00 91 GLN A CA 1
ATOM 700 C C . GLN A 1 91 ? 3.109 -10.695 -4.431 1.00 98.00 91 GLN A C 1
ATOM 702 O O . GLN A 1 91 ? 3.180 -10.357 -3.250 1.00 98.00 91 GLN A O 1
ATOM 707 N N . LEU A 1 92 ? 2.258 -11.637 -4.857 1.00 98.00 92 LEU A N 1
ATOM 708 C CA . LEU A 1 92 ? 1.269 -12.276 -3.988 1.00 98.00 92 LEU A CA 1
ATOM 709 C C . LEU A 1 92 ? 1.866 -12.863 -2.697 1.00 98.00 92 LEU A C 1
ATOM 711 O O . LEU A 1 92 ? 1.255 -12.655 -1.652 1.00 98.00 92 LEU A O 1
ATOM 715 N N . PRO A 1 93 ? 3.059 -13.496 -2.682 1.00 97.69 93 PRO A N 1
ATOM 716 C CA . PRO A 1 93 ? 3.663 -13.948 -1.426 1.00 97.69 93 PRO A CA 1
ATOM 717 C C . PRO A 1 93 ? 3.918 -12.811 -0.424 1.00 97.69 93 PRO A C 1
ATOM 719 O O . PRO A 1 93 ? 3.661 -12.971 0.767 1.00 97.69 93 PRO A O 1
ATOM 722 N N . PHE A 1 94 ? 4.367 -11.643 -0.898 1.00 97.19 94 PHE A N 1
ATOM 723 C CA . PHE A 1 94 ? 4.569 -10.459 -0.055 1.00 97.19 94 PHE A CA 1
ATOM 724 C C . PHE A 1 94 ? 3.235 -9.866 0.390 1.00 97.19 94 PHE A C 1
ATOM 726 O O . PHE A 1 94 ? 3.088 -9.518 1.558 1.00 97.19 94 PHE A O 1
ATOM 733 N N . VAL A 1 95 ? 2.258 -9.799 -0.522 1.00 98.19 95 VAL A N 1
ATOM 734 C CA . VAL A 1 95 ? 0.895 -9.352 -0.218 1.00 98.19 95 VAL A CA 1
ATOM 735 C C . VAL A 1 95 ? 0.304 -10.200 0.897 1.00 98.19 95 VAL A C 1
ATOM 737 O O . VAL A 1 95 ? -0.073 -9.654 1.925 1.00 98.19 95 VAL A O 1
ATOM 740 N N . PHE A 1 96 ? 0.244 -11.523 0.738 1.00 97.62 96 PHE A N 1
ATOM 741 C CA . PHE A 1 96 ? -0.370 -12.396 1.734 1.00 97.62 96 PHE A CA 1
ATOM 742 C C . PHE A 1 96 ? 0.386 -12.366 3.056 1.00 97.62 96 PHE A C 1
ATOM 744 O O . PHE A 1 96 ? -0.248 -12.249 4.097 1.00 97.62 96 PHE A O 1
ATOM 751 N N . HIS A 1 97 ? 1.719 -12.364 3.038 1.00 96.19 97 HIS A N 1
ATOM 752 C CA . HIS A 1 97 ? 2.489 -12.207 4.269 1.00 96.19 97 HIS A CA 1
ATOM 753 C C . HIS A 1 97 ? 2.147 -10.890 4.993 1.00 96.19 97 HIS A C 1
ATOM 755 O O . HIS A 1 97 ? 1.857 -10.891 6.188 1.00 96.19 97 HIS A O 1
ATOM 761 N N . THR A 1 98 ? 2.101 -9.762 4.278 1.00 96.94 98 THR A N 1
ATOM 762 C CA . THR A 1 98 ? 1.706 -8.464 4.849 1.00 96.94 98 THR A CA 1
ATOM 763 C C . THR A 1 98 ? 0.231 -8.416 5.247 1.00 96.94 98 THR A C 1
ATOM 765 O O . THR A 1 98 ? -0.121 -7.731 6.195 1.00 96.94 98 THR A O 1
ATOM 768 N N . LEU A 1 99 ? -0.675 -9.110 4.568 1.00 97.06 99 LEU A N 1
ATOM 769 C CA . LEU A 1 99 ? -2.082 -9.106 4.964 1.00 97.06 99 LEU A CA 1
ATOM 770 C C . LEU A 1 99 ? -2.374 -10.068 6.110 1.00 97.06 99 LEU A C 1
ATOM 772 O O . LEU A 1 99 ? -3.373 -9.858 6.781 1.00 97.06 99 LEU A O 1
ATOM 776 N N . MET A 1 100 ? -1.521 -11.054 6.376 1.00 95.88 100 MET A N 1
ATOM 777 C CA . MET A 1 100 ? -1.794 -12.092 7.372 1.00 95.88 100 MET A CA 1
ATOM 778 C C . MET A 1 100 ? -0.884 -12.051 8.604 1.00 95.88 100 MET A C 1
ATOM 780 O O . MET A 1 100 ? -1.139 -12.791 9.544 1.00 95.88 100 MET A O 1
ATOM 784 N N . TYR A 1 101 ? 0.158 -11.209 8.650 1.00 91.38 101 TYR A N 1
ATOM 785 C CA . TYR A 1 101 ? 0.989 -11.116 9.861 1.00 91.38 101 TYR A CA 1
ATOM 786 C C . TYR A 1 101 ? 0.151 -10.735 11.094 1.00 91.38 101 TYR A C 1
ATOM 788 O O . TYR A 1 101 ? -0.799 -9.958 10.983 1.00 91.38 101 TYR A O 1
ATOM 796 N N . GLU A 1 102 ? 0.514 -11.275 12.259 1.00 88.31 102 GLU A N 1
ATOM 797 C CA . GLU A 1 102 ? -0.219 -11.091 13.528 1.00 88.31 102 GLU A CA 1
ATOM 798 C C . GLU A 1 102 ? -1.666 -11.621 13.518 1.00 88.31 102 GLU A C 1
ATOM 800 O O . GLU A 1 102 ? -2.432 -11.322 14.432 1.00 88.31 102 GLU A O 1
ATOM 805 N N . LEU A 1 103 ? -2.054 -12.402 12.504 1.00 87.75 103 LEU A N 1
ATOM 806 C CA . LEU A 1 103 ? -3.252 -13.233 12.550 1.00 87.75 103 LEU A CA 1
ATOM 807 C C . LEU A 1 103 ? -2.820 -14.657 12.918 1.00 87.75 103 LEU A C 1
ATOM 809 O O . LEU A 1 103 ? -1.937 -15.211 12.260 1.00 87.75 103 LEU A O 1
ATOM 813 N N . ASP A 1 104 ? -3.416 -15.199 13.978 1.00 68.62 104 ASP A N 1
ATOM 814 C CA . ASP A 1 104 ? -3.236 -16.591 14.414 1.00 68.62 104 ASP A CA 1
ATOM 815 C C . ASP A 1 104 ? -4.023 -17.577 13.531 1.00 68.62 104 ASP A C 1
ATOM 817 O O . ASP A 1 104 ? -5.172 -17.249 13.140 1.00 68.62 104 ASP A O 1
#

Sequence (104 aa):
LLQYNDTFSRAAALSPSIWVSPEKLSGLVGRAKLEPGTVLYMDYGSQEMGSHEGMRREFAEMCSKIMVRGIHLTSRLVPGGTHSEASWEKQLPFVFHTLMYELD

Radius of gyration: 13.63 Å; chains: 1; bounding box: 28×32×33 Å

pLDDT: mean 93.15, std 5.78, range [68.62, 98.25]

Secondary structure (DSSP, 8-state):
--SSTTT--EEEEES--GGG-HHHHHHHHHH----TT-EEEEEEETTTTTSSTTHHHHHHHHHHHHHHTT-EEEEEEETT--SSHHHHHTTHHHHHHHHHTT--